Protein AF-A0A4Q2KYJ7-F1 (afdb_monomer)

Radius of gyration: 12.01 Å; Cα contacts (8 Å, |Δi|>4): 100; chains: 1; bounding box: 25×30×27 Å

Foldseek 3Di:
DDDQFKKAQALVLVCVVPNPVVCVVCVVVSVLRHGPIWHDDDDQWTWDDPDPPDIDIDGVSRMDTDD

Organism: NCBI:txid859

Structure (mmCIF, N/CA/C/O backbone):
data_AF-A0A4Q2KYJ7-F1
#
_entry.id   AF-A0A4Q2KYJ7-F1
#
loop_
_atom_site.group_PDB
_atom_site.id
_atom_site.type_symbol
_atom_site.label_atom_id
_atom_site.label_alt_id
_atom_site.label_comp_id
_atom_site.label_asym_id
_atom_site.label_entity_id
_atom_site.label_seq_id
_atom_site.pdbx_PDB_ins_code
_atom_site.Cartn_x
_atom_site.Cartn_y
_atom_site.Cartn_z
_atom_site.occupancy
_atom_site.B_iso_or_equiv
_atom_site.auth_seq_id
_atom_site.auth_comp_id
_atom_site.auth_asym_id
_atom_site.auth_atom_id
_atom_site.pdbx_PDB_model_num
ATOM 1 N N . MET A 1 1 ? 11.987 -19.478 -17.277 1.00 40.19 1 MET A N 1
ATOM 2 C CA . MET A 1 1 ? 11.764 -18.055 -16.933 1.00 40.19 1 MET A CA 1
ATOM 3 C C . MET A 1 1 ? 10.987 -17.998 -15.625 1.00 40.19 1 MET A C 1
ATOM 5 O O . MET A 1 1 ? 9.871 -18.501 -15.589 1.00 40.19 1 MET A O 1
ATOM 9 N N . ALA A 1 2 ? 11.573 -17.486 -14.539 1.00 51.53 2 ALA A N 1
ATOM 10 C CA . ALA A 1 2 ? 10.855 -17.345 -13.271 1.00 51.53 2 ALA A CA 1
ATOM 11 C C . ALA A 1 2 ? 9.727 -16.314 -13.443 1.00 51.53 2 ALA A C 1
ATOM 13 O O . ALA A 1 2 ? 9.981 -15.191 -13.881 1.00 51.53 2 ALA A O 1
ATOM 14 N N . LYS A 1 3 ? 8.479 -16.696 -13.141 1.00 57.22 3 LYS A N 1
ATOM 15 C CA . LYS A 1 3 ? 7.355 -15.754 -13.089 1.00 57.22 3 LYS A CA 1
ATOM 16 C C . LYS A 1 3 ? 7.657 -14.760 -11.966 1.00 57.22 3 LYS A C 1
ATOM 18 O O . LYS A 1 3 ? 7.534 -15.115 -10.800 1.00 57.22 3 LYS A O 1
ATOM 23 N N . LYS A 1 4 ? 8.099 -13.545 -12.307 1.00 63.81 4 LYS A N 1
AT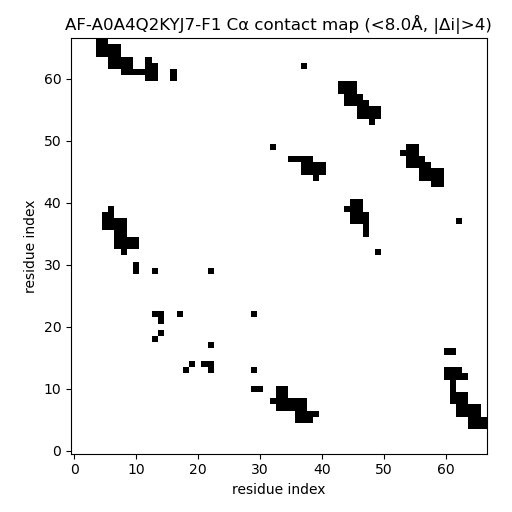OM 24 C CA . LYS A 1 4 ? 8.209 -12.450 -11.336 1.00 63.81 4 LYS A CA 1
ATOM 25 C C . LYS A 1 4 ? 6.803 -12.181 -10.811 1.00 63.81 4 LYS A C 1
ATOM 27 O O . LYS A 1 4 ? 5.943 -11.737 -11.567 1.00 63.81 4 LYS A O 1
ATOM 32 N N . GLU A 1 5 ? 6.558 -12.523 -9.554 1.00 71.81 5 GLU A N 1
ATOM 33 C CA . GLU A 1 5 ? 5.305 -12.201 -8.884 1.00 71.81 5 GLU A CA 1
ATOM 34 C C . GLU A 1 5 ? 5.181 -10.677 -8.828 1.00 71.81 5 GLU A C 1
ATOM 36 O O . GLU A 1 5 ? 6.000 -10.006 -8.200 1.00 71.81 5 GLU A O 1
ATOM 41 N N . ARG A 1 6 ? 4.201 -10.124 -9.546 1.00 81.81 6 ARG A N 1
ATOM 42 C CA . ARG A 1 6 ? 3.944 -8.684 -9.566 1.00 81.81 6 ARG A CA 1
ATOM 43 C C . ARG A 1 6 ? 3.040 -8.335 -8.396 1.00 81.81 6 ARG A C 1
ATOM 45 O O . ARG A 1 6 ? 2.028 -8.997 -8.169 1.00 81.81 6 ARG A O 1
ATOM 52 N N . TYR A 1 7 ? 3.399 -7.294 -7.665 1.00 88.44 7 TYR A N 1
ATOM 53 C CA . TYR A 1 7 ? 2.602 -6.760 -6.573 1.00 88.44 7 TYR A CA 1
ATOM 54 C C . TYR A 1 7 ? 2.295 -5.295 -6.871 1.00 88.44 7 TYR A C 1
ATOM 56 O O . TYR A 1 7 ? 3.067 -4.621 -7.549 1.00 88.44 7 TYR A O 1
ATOM 64 N N . VAL A 1 8 ? 1.159 -4.809 -6.391 1.00 91.31 8 VAL A N 1
ATOM 65 C CA . VAL A 1 8 ? 0.753 -3.408 -6.518 1.00 91.31 8 VAL A CA 1
ATOM 66 C C . VAL A 1 8 ? 0.385 -2.855 -5.159 1.00 91.31 8 VAL A C 1
ATOM 68 O O . VAL A 1 8 ? -0.205 -3.562 -4.341 1.00 91.31 8 VAL A O 1
ATOM 71 N N . PHE A 1 9 ? 0.717 -1.595 -4.915 1.00 92.44 9 PHE A N 1
ATOM 72 C CA . PHE A 1 9 ? 0.223 -0.892 -3.744 1.00 92.44 9 PHE A CA 1
ATOM 73 C C . PHE A 1 9 ? -1.296 -0.732 -3.860 1.00 92.44 9 PHE A C 1
ATOM 75 O O . PHE A 1 9 ? -1.803 -0.307 -4.898 1.00 92.44 9 PHE A O 1
ATOM 82 N N . SER A 1 10 ? -2.030 -1.093 -2.809 1.00 93.12 10 SER A N 1
ATOM 83 C CA . SER A 1 10 ? -3.490 -1.042 -2.797 1.00 93.12 10 SER A CA 1
ATOM 84 C C . SER A 1 10 ? -3.969 -0.146 -1.673 1.00 93.12 10 SER A C 1
ATOM 86 O O . SER A 1 10 ? -3.769 -0.418 -0.487 1.00 93.12 10 SER A O 1
ATOM 88 N N . LYS A 1 11 ? -4.691 0.907 -2.050 1.00 93.75 11 LYS A N 1
ATOM 89 C CA . LYS A 1 11 ? -5.390 1.783 -1.109 1.00 93.75 11 LYS A CA 1
ATOM 90 C C . LYS A 1 11 ? -6.308 0.999 -0.179 1.00 93.75 11 LYS A C 1
ATOM 92 O O . LYS A 1 11 ? -6.383 1.310 1.006 1.00 93.75 11 LYS A O 1
ATOM 97 N N . LYS A 1 12 ? -6.989 -0.028 -0.696 1.00 93.75 12 LYS A N 1
ATOM 98 C CA . LYS A 1 12 ? -7.870 -0.87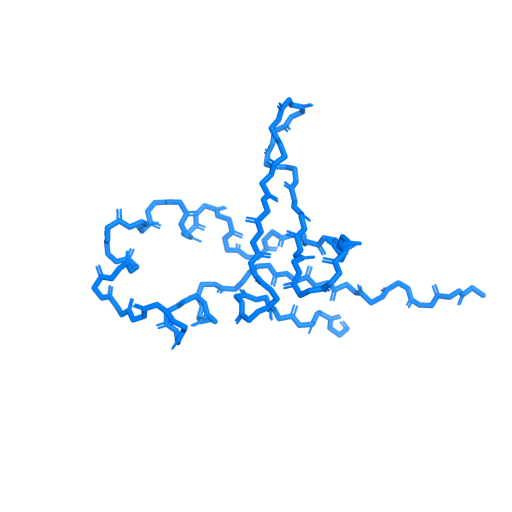5 0.113 1.00 93.75 12 LYS A CA 1
ATOM 99 C C . LYS A 1 12 ? -7.079 -1.547 1.234 1.00 93.75 12 LYS A C 1
ATOM 101 O O . LYS A 1 12 ? -7.436 -1.399 2.397 1.00 93.75 12 LYS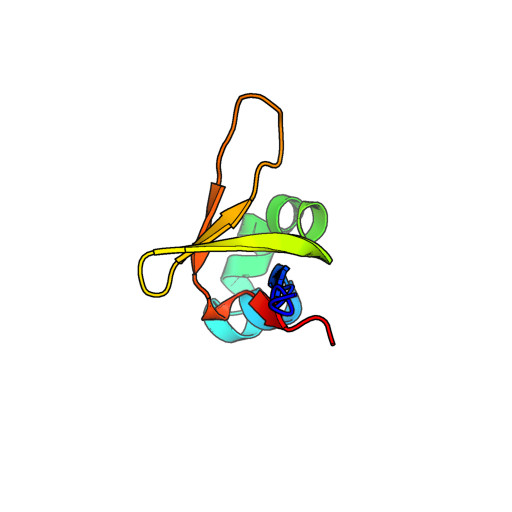 A O 1
ATOM 106 N N . LYS A 1 13 ? -5.959 -2.186 0.887 1.00 93.81 13 LYS A N 1
ATOM 107 C CA . LYS A 1 13 ? -5.061 -2.828 1.853 1.00 93.81 13 LYS A CA 1
ATOM 108 C C . LYS A 1 13 ? -4.470 -1.846 2.861 1.00 93.81 13 LYS A C 1
ATOM 110 O O . LYS A 1 13 ? -4.374 -2.161 4.045 1.00 93.81 13 LYS A O 1
ATOM 115 N N . TYR A 1 14 ? -4.124 -0.641 2.415 1.00 93.44 14 TYR A N 1
ATOM 116 C CA . TYR A 1 14 ? -3.681 0.422 3.310 1.00 93.44 14 TYR A CA 1
ATOM 117 C C . TYR A 1 14 ? -4.759 0.778 4.345 1.00 93.44 14 TYR A C 1
ATOM 119 O O . TYR A 1 14 ? -4.468 0.804 5.538 1.00 93.44 14 TYR A O 1
ATOM 127 N N . ILE A 1 15 ? -6.005 1.007 3.914 1.00 93.81 15 ILE A N 1
ATOM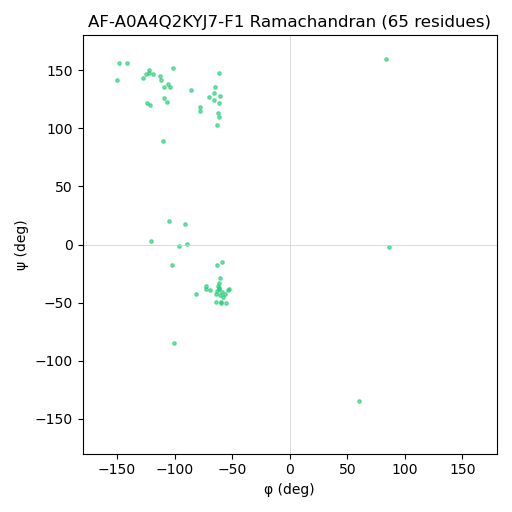 128 C CA . ILE A 1 15 ? -7.128 1.339 4.807 1.00 93.81 15 ILE A CA 1
ATOM 129 C C . ILE A 1 15 ? -7.425 0.178 5.766 1.00 93.81 15 ILE A C 1
ATOM 131 O O . ILE A 1 15 ? -7.652 0.423 6.945 1.00 93.81 15 ILE A O 1
ATOM 135 N N . GLU A 1 16 ? -7.367 -1.074 5.303 1.00 94.38 16 GLU A N 1
ATOM 136 C CA . GLU A 1 16 ? -7.527 -2.258 6.165 1.00 94.38 16 GLU A CA 1
ATOM 137 C C . GLU A 1 16 ? -6.432 -2.340 7.245 1.00 94.38 16 GLU A C 1
ATOM 139 O O . GLU A 1 16 ? -6.712 -2.714 8.380 1.00 94.38 16 GLU A O 1
ATOM 144 N N . SER A 1 17 ? -5.193 -1.961 6.914 1.00 92.81 17 SER A N 1
ATOM 145 C CA . SER A 1 17 ? -4.049 -2.024 7.834 1.00 92.81 17 SER A CA 1
ATOM 146 C C . SER A 1 17 ? -3.971 -0.838 8.803 1.00 92.81 17 SER A C 1
ATOM 148 O O . SER A 1 17 ? -3.663 -1.020 9.980 1.00 92.81 17 SER A O 1
ATOM 150 N N . LYS A 1 18 ? -4.205 0.387 8.317 1.00 90.94 18 LYS A N 1
ATOM 151 C CA . LYS A 1 18 ? -4.021 1.636 9.078 1.00 90.94 18 LYS A CA 1
ATOM 152 C C . LYS A 1 18 ? -5.319 2.251 9.592 1.00 90.94 18 LYS A C 1
ATOM 154 O O . LYS A 1 18 ? -5.284 3.066 10.511 1.00 90.94 18 LYS A O 1
ATOM 159 N N . GLY A 1 19 ? -6.455 1.855 9.033 1.00 94.06 19 GLY A N 1
ATOM 160 C CA . GLY A 1 19 ? -7.757 2.438 9.317 1.00 94.06 19 GLY A CA 1
ATOM 161 C C . GLY A 1 19 ? -8.046 3.698 8.499 1.00 94.06 19 GLY A C 1
ATOM 162 O O . GLY A 1 19 ? -7.154 4.395 8.008 1.00 94.06 19 GLY A O 1
ATOM 163 N N . GLU A 1 20 ? -9.334 4.020 8.389 1.00 94.31 20 GLU A N 1
ATOM 164 C CA . GLU A 1 20 ? -9.828 5.147 7.591 1.00 94.31 20 GLU A CA 1
ATOM 165 C C . GLU A 1 20 ? -9.301 6.506 8.084 1.00 94.31 20 GLU A C 1
ATOM 167 O O . GLU A 1 20 ? -8.965 7.366 7.274 1.00 94.31 20 GLU A O 1
ATOM 172 N N . LYS A 1 21 ? -9.134 6.684 9.404 1.00 93.75 21 LYS A N 1
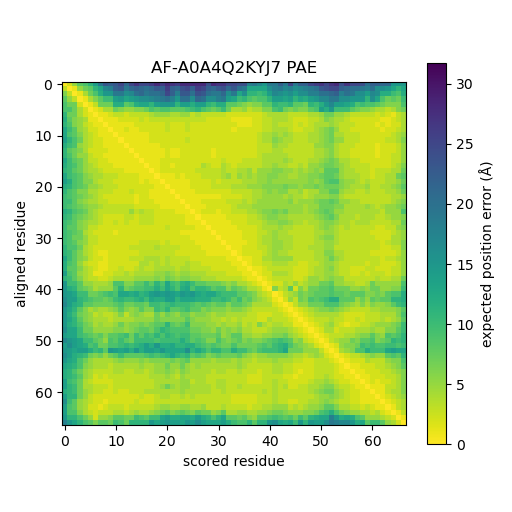ATOM 173 C CA . LYS A 1 21 ? -8.604 7.930 9.992 1.00 93.75 21 LYS A CA 1
ATOM 174 C C . LYS A 1 21 ? -7.192 8.266 9.506 1.00 93.75 21 LYS A C 1
ATOM 176 O O . LYS A 1 21 ? -6.922 9.423 9.198 1.00 93.75 21 LYS A O 1
ATOM 181 N N . GLU A 1 22 ? -6.302 7.277 9.442 1.00 93.69 22 GLU A N 1
ATOM 182 C CA . GLU A 1 22 ? -4.932 7.486 8.956 1.00 93.69 22 GLU A CA 1
ATOM 183 C C . GLU A 1 22 ? -4.912 7.680 7.441 1.00 93.69 22 GLU A C 1
ATOM 185 O O . GLU A 1 22 ? -4.224 8.567 6.940 1.00 93.69 22 GLU A O 1
ATOM 190 N N . TYR A 1 23 ? -5.751 6.938 6.711 1.00 92.50 23 TYR A N 1
ATOM 191 C CA . TYR A 1 23 ? -5.943 7.179 5.285 1.00 92.50 23 TYR A CA 1
ATOM 192 C C . TYR A 1 23 ? -6.386 8.617 4.994 1.00 92.50 23 TYR A C 1
ATOM 194 O O . TYR A 1 23 ? -5.836 9.222 4.085 1.00 92.50 23 TYR A O 1
ATOM 202 N N . LEU A 1 24 ? -7.304 9.207 5.764 1.00 94.31 24 LEU A N 1
ATOM 203 C CA . LEU A 1 24 ? -7.731 10.593 5.541 1.00 94.31 24 LEU A CA 1
ATOM 204 C C . LEU A 1 24 ? -6.582 11.605 5.695 1.00 94.31 24 LEU A C 1
ATOM 206 O O . LEU A 1 24 ? -6.554 12.592 4.962 1.00 94.31 24 LEU A O 1
ATOM 210 N N . LYS A 1 25 ? -5.613 11.347 6.585 1.00 94.50 25 LYS A N 1
ATOM 211 C CA . LYS A 1 25 ? -4.410 12.188 6.742 1.00 94.50 25 LYS A CA 1
ATOM 212 C C . LYS A 1 25 ? -3.423 12.022 5.590 1.00 94.50 25 LYS A C 1
ATOM 214 O O . LYS A 1 25 ? -2.777 12.985 5.194 1.00 94.50 25 LYS A O 1
ATOM 219 N N . SER A 1 26 ? -3.305 10.810 5.055 1.00 91.81 26 SER A N 1
ATOM 220 C CA . SER A 1 26 ? -2.384 10.473 3.963 1.00 91.81 26 SER A CA 1
ATOM 221 C C . SER A 1 26 ? -3.094 10.294 2.619 1.00 91.81 26 SER A C 1
ATOM 223 O O . SER A 1 26 ? -2.544 9.665 1.720 1.00 91.81 26 SER A O 1
ATOM 225 N N . LYS A 1 27 ? -4.307 10.841 2.465 1.00 92.56 27 LYS A N 1
A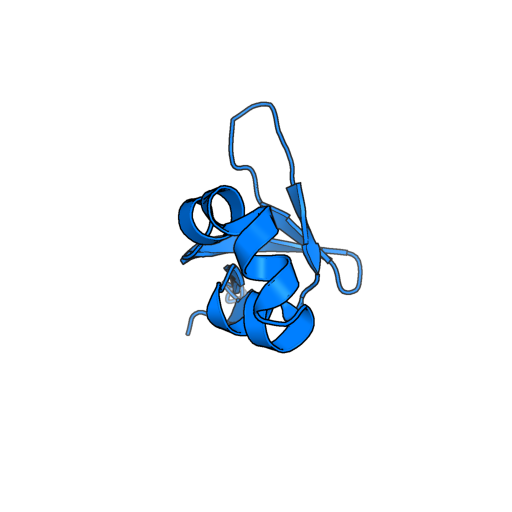TOM 226 C CA . LYS A 1 27 ? -5.210 10.548 1.343 1.00 92.56 27 LYS A CA 1
ATOM 227 C C . LYS A 1 27 ? -4.550 10.803 -0.001 1.00 92.56 27 LYS A C 1
ATOM 229 O O . LYS A 1 27 ? -4.564 9.932 -0.859 1.00 92.56 27 LYS A O 1
ATOM 234 N N . GLU A 1 28 ? -3.961 11.984 -0.162 1.00 93.69 28 GLU A N 1
ATOM 235 C CA . GLU A 1 28 ? -3.308 12.390 -1.407 1.00 93.69 28 GLU A CA 1
ATOM 236 C C . GLU A 1 28 ? -2.194 11.414 -1.800 1.00 93.69 28 GLU A C 1
ATOM 238 O O . GLU A 1 28 ? -2.147 10.946 -2.933 1.00 93.69 28 GLU A O 1
ATOM 243 N N . TRP A 1 29 ? -1.358 11.031 -0.835 1.00 91.31 29 TRP A N 1
ATOM 244 C CA . TRP A 1 29 ? -0.288 10.058 -1.029 1.00 91.31 29 TRP A CA 1
ATOM 245 C C . TRP A 1 29 ? -0.848 8.667 -1.374 1.00 91.31 29 TRP A C 1
ATOM 247 O O . TRP A 1 29 ? -0.441 8.066 -2.365 1.00 91.31 29 TRP A O 1
ATOM 257 N N . VAL A 1 30 ? -1.823 8.164 -0.608 1.00 92.12 30 VAL A N 1
ATOM 258 C CA . VAL A 1 30 ? -2.398 6.823 -0.810 1.00 92.12 30 VAL A CA 1
ATOM 259 C C . VAL A 1 30 ? -3.106 6.719 -2.161 1.00 92.12 30 VAL A C 1
ATOM 261 O O . VAL A 1 30 ? -2.941 5.714 -2.847 1.00 92.12 30 VAL A O 1
ATOM 264 N N . ASP A 1 31 ? -3.880 7.730 -2.561 1.00 93.06 31 ASP A N 1
ATOM 265 C CA . ASP A 1 31 ? -4.537 7.749 -3.871 1.00 93.06 31 ASP A CA 1
ATOM 266 C C . ASP A 1 31 ? -3.525 7.918 -5.014 1.00 93.06 31 ASP A C 1
ATOM 268 O O . ASP A 1 31 ? -3.658 7.224 -6.020 1.00 93.06 31 ASP A O 1
ATOM 272 N N . LYS A 1 32 ? -2.482 8.751 -4.853 1.00 90.56 32 LYS A N 1
ATOM 273 C CA . LYS A 1 32 ? -1.423 8.929 -5.866 1.00 90.56 32 LYS A CA 1
ATOM 274 C C . LYS A 1 32 ? -0.708 7.616 -6.189 1.00 90.56 32 LYS A C 1
ATOM 276 O O . LYS A 1 32 ? -0.415 7.356 -7.352 1.00 90.56 32 LYS A O 1
ATOM 281 N N . TYR A 1 33 ? -0.425 6.796 -5.176 1.00 90.12 33 TYR A N 1
ATOM 282 C CA . TYR A 1 33 ? 0.318 5.542 -5.353 1.00 90.12 33 TYR A CA 1
ATOM 283 C C . TYR A 1 33 ? -0.573 4.304 -5.489 1.00 90.12 33 TYR A C 1
ATOM 285 O O . TYR A 1 33 ? -0.065 3.200 -5.685 1.00 90.12 33 TYR A O 1
ATOM 293 N N . ASN A 1 34 ? -1.897 4.449 -5.418 1.00 92.62 34 ASN A N 1
ATOM 294 C CA . ASN A 1 34 ? -2.821 3.334 -5.590 1.00 92.62 34 ASN A CA 1
ATOM 295 C C . ASN A 1 34 ? -2.680 2.708 -6.988 1.00 92.62 34 ASN A C 1
ATOM 297 O O . ASN A 1 34 ? -2.873 3.369 -8.004 1.00 92.62 34 ASN A O 1
ATOM 301 N N . GLY A 1 35 ? -2.374 1.412 -7.037 1.00 89.56 35 GLY A N 1
ATOM 302 C CA . GLY A 1 35 ? -2.140 0.669 -8.274 1.00 89.56 35 GLY A CA 1
ATOM 303 C C . GLY A 1 35 ? -0.705 0.736 -8.803 1.00 89.56 35 GLY A C 1
ATOM 304 O O . GLY A 1 35 ? -0.414 0.063 -9.794 1.00 89.56 35 GLY A O 1
ATOM 305 N N . VAL A 1 36 ? 0.196 1.480 -8.148 1.00 90.06 36 VAL A N 1
ATOM 306 C CA . VAL A 1 36 ? 1.623 1.508 -8.505 1.00 90.06 36 VAL A CA 1
ATOM 307 C C . VAL A 1 36 ? 2.244 0.139 -8.268 1.00 90.06 36 VAL A C 1
ATOM 309 O O . VAL A 1 36 ? 2.001 -0.505 -7.245 1.00 90.06 36 VAL A O 1
ATOM 312 N N . GLU A 1 37 ? 3.042 -0.320 -9.231 1.00 90.00 37 GLU A N 1
ATOM 313 C CA . GLU A 1 37 ? 3.755 -1.588 -9.124 1.00 90.00 37 GLU A CA 1
ATOM 314 C C . GLU A 1 37 ? 4.863 -1.484 -8.082 1.00 90.00 37 GLU A C 1
ATOM 316 O O . GLU A 1 37 ? 5.716 -0.598 -8.115 1.00 90.00 37 GLU A O 1
ATOM 321 N N . VAL A 1 38 ? 4.842 -2.424 -7.147 1.00 89.00 38 VAL A N 1
ATOM 322 C CA . VAL A 1 38 ? 5.835 -2.536 -6.093 1.00 89.00 38 VAL A CA 1
ATOM 323 C C . VAL A 1 38 ? 6.658 -3.797 -6.322 1.00 89.00 38 VAL A C 1
ATOM 325 O O . VAL A 1 38 ? 6.152 -4.849 -6.721 1.00 89.00 38 VAL A O 1
ATOM 328 N N . THR A 1 39 ? 7.952 -3.703 -6.051 1.00 86.88 39 THR A N 1
ATOM 329 C CA . THR A 1 39 ? 8.872 -4.835 -6.146 1.00 86.88 39 THR A CA 1
ATOM 330 C C . THR A 1 39 ? 9.189 -5.331 -4.747 1.00 86.88 39 THR A C 1
ATOM 332 O O . THR A 1 39 ? 9.433 -4.538 -3.834 1.00 86.88 39 THR A O 1
ATOM 335 N N . HIS A 1 40 ? 9.170 -6.652 -4.556 1.00 83.44 40 HIS A N 1
ATOM 336 C CA . HIS A 1 40 ? 9.602 -7.236 -3.289 1.00 83.44 40 HIS A CA 1
ATOM 337 C C . HIS A 1 40 ? 11.063 -6.863 -3.051 1.00 83.44 40 HIS A C 1
ATOM 339 O O . HIS A 1 40 ? 11.897 -7.026 -3.942 1.00 83.44 40 HIS A O 1
ATOM 345 N N . PHE A 1 41 ? 11.351 -6.299 -1.879 1.00 79.81 41 PHE A N 1
ATOM 346 C CA . PHE A 1 41 ? 12.700 -5.879 -1.542 1.00 79.81 41 PHE A CA 1
ATOM 347 C C . PHE A 1 41 ? 13.376 -6.910 -0.643 1.00 79.81 41 PHE A C 1
ATOM 349 O O . PHE A 1 41 ? 14.085 -7.784 -1.131 1.00 79.81 41 PHE A O 1
ATOM 356 N N . ILE A 1 42 ? 13.147 -6.824 0.667 1.00 77.88 42 ILE A N 1
ATOM 357 C CA . ILE A 1 42 ? 13.705 -7.744 1.654 1.00 77.88 42 ILE A CA 1
ATOM 358 C C . ILE A 1 42 ? 12.738 -7.867 2.835 1.00 77.88 42 ILE A C 1
ATOM 360 O O . ILE A 1 42 ? 12.086 -6.895 3.224 1.00 77.88 42 ILE A O 1
ATOM 364 N N . GLY A 1 43 ? 12.604 -9.075 3.384 1.00 80.56 43 GLY A N 1
ATOM 365 C CA . GLY A 1 43 ? 11.644 -9.358 4.455 1.00 80.56 43 GLY A CA 1
ATOM 366 C C . GLY A 1 43 ? 10.191 -9.081 4.043 1.00 80.56 43 GLY A C 1
ATOM 367 O O . GLY A 1 43 ? 9.771 -9.446 2.943 1.00 80.56 43 GLY A O 1
ATOM 368 N N . ASN A 1 44 ? 9.435 -8.416 4.924 1.00 82.75 44 ASN A N 1
ATOM 369 C CA . ASN A 1 44 ? 8.034 -8.023 4.708 1.00 82.75 44 ASN A CA 1
ATOM 370 C C . ASN A 1 44 ? 7.873 -6.625 4.078 1.00 82.75 44 ASN A C 1
ATOM 372 O O . ASN A 1 44 ? 6.779 -6.063 4.121 1.00 82.75 44 ASN A O 1
ATOM 376 N N . SER A 1 45 ? 8.928 -6.070 3.478 1.00 84.94 45 SER A N 1
ATOM 377 C CA . SER A 1 45 ? 8.892 -4.745 2.856 1.00 84.94 45 SER A CA 1
ATOM 378 C C . SER A 1 45 ? 8.957 -4.830 1.334 1.00 84.94 45 SER A C 1
ATOM 380 O O . SER A 1 45 ? 9.760 -5.555 0.740 1.00 84.94 45 SER A O 1
ATOM 382 N N . PHE A 1 46 ? 8.104 -4.041 0.702 1.00 87.31 46 PHE A N 1
ATOM 383 C CA . PHE A 1 46 ? 8.099 -3.751 -0.718 1.00 87.31 46 PHE A CA 1
ATOM 384 C C . PHE A 1 46 ? 8.718 -2.387 -0.956 1.00 87.31 46 PHE A C 1
ATOM 386 O O . PHE A 1 46 ? 8.646 -1.512 -0.096 1.00 87.31 46 PHE A O 1
ATOM 393 N N . LYS A 1 47 ? 9.315 -2.202 -2.128 1.00 89.06 47 LYS A N 1
ATOM 394 C CA . LYS A 1 47 ? 9.768 -0.891 -2.575 1.00 89.06 47 LYS A CA 1
ATOM 395 C C . LYS A 1 47 ? 9.128 -0.512 -3.897 1.00 89.06 47 LYS A C 1
ATOM 397 O O . LYS A 1 47 ? 8.880 -1.381 -4.734 1.00 89.06 47 LYS A O 1
ATOM 402 N N . PHE A 1 48 ? 8.902 0.774 -4.090 1.00 87.56 48 PHE A N 1
ATOM 403 C CA . PHE A 1 48 ? 8.596 1.346 -5.393 1.00 87.56 48 PHE A CA 1
ATOM 404 C C . PHE A 1 48 ? 9.292 2.689 -5.543 1.00 87.56 48 PHE A C 1
ATOM 406 O O . PHE A 1 48 ? 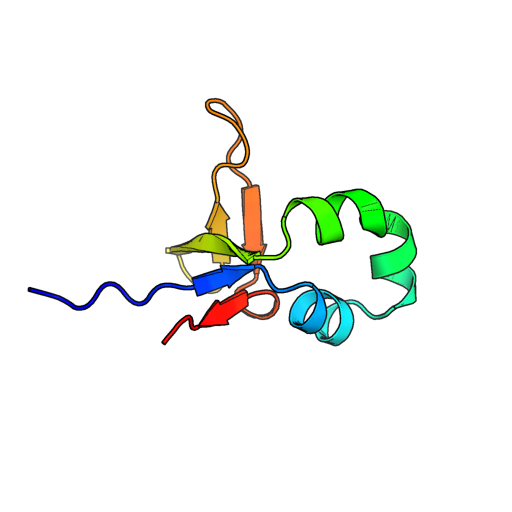9.643 3.340 -4.557 1.00 87.56 48 PHE A O 1
ATOM 413 N N . GLU A 1 49 ? 9.513 3.067 -6.791 1.00 85.12 49 GLU A N 1
ATOM 414 C CA . GLU A 1 49 ? 10.246 4.265 -7.177 1.00 85.12 49 GLU A CA 1
ATOM 415 C C . GLU A 1 49 ? 9.222 5.234 -7.772 1.00 85.12 49 GLU A C 1
ATOM 417 O O . GLU A 1 49 ? 8.905 5.131 -8.956 1.00 85.12 49 GLU A O 1
ATOM 4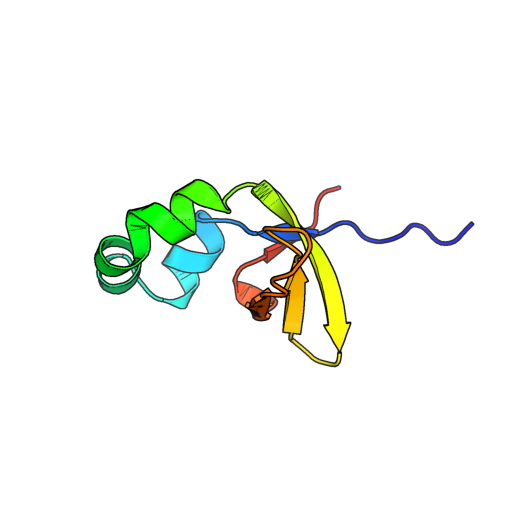22 N N . PRO A 1 50 ? 8.589 6.088 -6.944 1.00 77.81 50 PRO A N 1
ATOM 423 C CA . PRO A 1 50 ? 7.642 7.100 -7.418 1.00 77.81 50 PRO A CA 1
ATOM 424 C C . PRO A 1 50 ? 8.268 8.112 -8.387 1.00 77.81 50 PRO A C 1
ATOM 426 O O . PRO A 1 50 ? 7.558 8.651 -9.231 1.00 77.81 50 PRO A O 1
ATOM 429 N N . ASP A 1 51 ? 9.572 8.362 -8.252 1.00 78.75 51 ASP A N 1
ATOM 430 C CA . ASP A 1 51 ? 10.351 9.359 -8.980 1.00 78.75 51 ASP A CA 1
ATOM 431 C C . ASP A 1 51 ? 11.791 8.829 -9.136 1.00 78.75 51 ASP A C 1
ATOM 433 O O . ASP A 1 51 ? 12.245 8.047 -8.300 1.00 78.75 51 ASP A O 1
ATOM 437 N N . GLU A 1 52 ? 12.551 9.285 -10.141 1.00 73.62 52 GLU A N 1
ATOM 438 C CA . GLU A 1 52 ? 13.911 8.775 -10.448 1.00 73.62 52 GLU A CA 1
ATOM 439 C C . GLU A 1 52 ? 14.935 8.904 -9.300 1.00 73.62 52 GLU A C 1
ATOM 441 O O . GLU A 1 52 ? 15.981 8.261 -9.324 1.00 73.62 52 GLU A O 1
ATOM 446 N N . HIS A 1 53 ? 14.640 9.708 -8.276 1.00 76.25 53 HIS A N 1
ATOM 447 C CA . HIS A 1 53 ? 15.526 9.941 -7.130 1.00 76.25 53 HIS A CA 1
ATOM 448 C C . HIS A 1 53 ? 14.912 9.554 -5.782 1.00 76.25 53 HIS A C 1
ATOM 450 O O . HIS A 1 53 ? 15.524 9.785 -4.740 1.00 76.25 53 HIS A O 1
ATOM 456 N N . SER A 1 54 ? 13.699 9.000 -5.772 1.00 81.19 54 SER A N 1
ATOM 457 C CA . SER A 1 54 ? 13.004 8.647 -4.537 1.00 81.19 54 SER A CA 1
ATOM 458 C C . SER A 1 54 ? 12.635 7.179 -4.553 1.00 81.19 54 SER A C 1
ATOM 460 O O . SER A 1 54 ? 11.900 6.722 -5.418 1.00 81.19 54 SER A O 1
ATOM 462 N N . ILE A 1 55 ? 13.115 6.448 -3.551 1.00 84.81 55 ILE A N 1
ATOM 463 C CA . ILE A 1 55 ? 12.704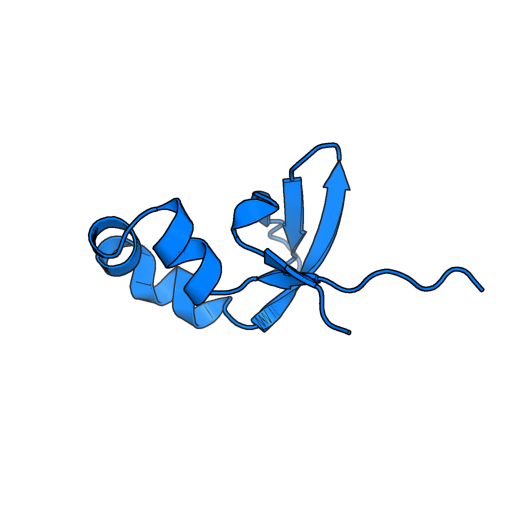 5.072 -3.287 1.00 84.81 55 ILE A CA 1
ATOM 464 C C . ILE A 1 55 ? 11.820 5.103 -2.049 1.00 84.81 55 ILE A C 1
ATOM 466 O O . ILE A 1 55 ? 12.246 5.551 -0.984 1.00 84.81 55 ILE A O 1
ATOM 470 N N . MET A 1 56 ? 10.595 4.608 -2.179 1.00 86.00 56 MET A N 1
ATOM 471 C CA . MET A 1 56 ? 9.691 4.429 -1.053 1.00 86.00 56 MET A CA 1
ATOM 472 C C . MET A 1 56 ? 9.580 2.964 -0.678 1.00 86.00 56 MET A C 1
ATOM 474 O O . MET A 1 56 ? 9.459 2.095 -1.539 1.00 86.00 56 MET A O 1
ATOM 478 N N . PHE A 1 57 ? 9.582 2.707 0.627 1.00 89.56 57 PHE A N 1
ATOM 479 C CA . PHE A 1 57 ? 9.389 1.381 1.190 1.00 89.56 57 PHE A CA 1
ATOM 480 C C . PHE A 1 57 ? 8.030 1.319 1.873 1.00 89.56 57 PHE A C 1
ATOM 482 O O . PHE A 1 57 ? 7.720 2.137 2.737 1.00 89.56 57 PHE A O 1
ATOM 489 N N . VAL A 1 58 ? 7.227 0.334 1.491 1.00 89.50 58 VAL A N 1
ATOM 490 C CA . VAL A 1 58 ? 5.909 0.077 2.067 1.00 89.50 58 VAL A CA 1
ATOM 491 C C . VAL A 1 58 ? 5.819 -1.361 2.564 1.00 89.50 58 VAL A C 1
ATOM 493 O O . VAL A 1 58 ? 6.418 -2.258 1.970 1.00 89.50 58 VAL A O 1
ATOM 496 N N . PRO A 1 59 ? 5.079 -1.629 3.645 1.00 90.19 59 PRO A N 1
ATOM 497 C CA . PRO A 1 59 ? 4.829 -2.986 4.101 1.00 90.19 59 PRO A CA 1
ATOM 498 C C . PRO A 1 59 ? 4.087 -3.812 3.047 1.00 90.19 59 PRO A C 1
ATOM 500 O O . PRO A 1 59 ? 3.218 -3.316 2.325 1.00 90.19 59 PRO A O 1
ATOM 503 N N . ARG A 1 60 ? 4.373 -5.116 3.027 1.00 87.25 60 ARG A N 1
ATOM 504 C CA . ARG A 1 60 ? 3.657 -6.121 2.229 1.00 87.25 60 ARG A CA 1
ATOM 505 C C . ARG A 1 60 ? 2.158 -6.089 2.442 1.00 87.25 60 ARG A C 1
ATOM 507 O O . ARG A 1 60 ? 1.416 -6.266 1.484 1.00 87.25 60 ARG A O 1
ATOM 514 N N . ASP A 1 61 ? 1.728 -5.857 3.674 1.00 90.31 61 ASP A N 1
ATOM 515 C CA . ASP A 1 61 ? 0.317 -5.852 4.041 1.00 90.31 61 ASP A CA 1
ATOM 516 C C . ASP A 1 61 ? -0.481 -4.748 3.343 1.00 90.31 61 ASP A C 1
ATOM 518 O O . ASP A 1 61 ? -1.699 -4.854 3.271 1.00 90.31 61 ASP A O 1
ATOM 522 N N . TRP A 1 62 ? 0.185 -3.723 2.787 1.00 91.81 62 TRP A N 1
ATOM 523 C CA . TRP A 1 62 ? -0.449 -2.659 1.997 1.00 91.81 62 TRP A CA 1
ATOM 524 C C . TRP A 1 62 ? -0.534 -2.988 0.500 1.00 91.81 62 TRP A C 1
ATOM 526 O O . TRP A 1 62 ? -1.013 -2.173 -0.287 1.00 91.81 62 TRP A O 1
ATOM 536 N N . CYS A 1 63 ? -0.053 -4.160 0.085 1.00 90.31 63 CYS A N 1
ATOM 537 C CA . CYS A 1 63 ? 0.113 -4.515 -1.318 1.00 90.31 63 CYS A CA 1
ATOM 538 C C . CYS A 1 63 ? -0.736 -5.737 -1.696 1.00 90.31 63 CYS A C 1
ATOM 540 O O . CYS A 1 63 ? -0.928 -6.664 -0.908 1.00 90.31 63 CYS A O 1
ATOM 542 N N . GLU A 1 64 ? -1.218 -5.771 -2.935 1.00 90.69 64 GLU A N 1
ATOM 543 C CA . GLU A 1 64 ? -1.953 -6.900 -3.507 1.00 90.69 64 GLU A CA 1
ATOM 544 C C . GLU A 1 64 ? -1.145 -7.571 -4.613 1.00 90.69 64 GLU A C 1
ATOM 546 O O . GLU A 1 64 ? -0.418 -6.923 -5.365 1.00 90.69 64 GLU A O 1
ATOM 551 N N . LYS A 1 65 ? -1.266 -8.896 -4.722 1.00 85.88 65 LYS A N 1
ATOM 552 C CA . LYS A 1 65 ? -0.613 -9.659 -5.785 1.00 85.88 65 LYS A CA 1
ATOM 553 C C . LYS A 1 65 ? -1.409 -9.501 -7.081 1.00 85.88 65 LYS A C 1
ATOM 555 O O . LYS A 1 65 ? -2.562 -9.922 -7.155 1.00 85.88 65 LYS A O 1
ATOM 560 N N . LYS A 1 66 ? -0.779 -8.930 -8.104 1.00 72.88 66 LYS A N 1
ATOM 561 C CA . LYS A 1 66 ? -1.328 -8.811 -9.457 1.00 72.88 66 LYS A CA 1
ATOM 562 C C . LYS A 1 66 ? -1.167 -10.177 -10.138 1.00 72.88 66 LYS A C 1
ATOM 564 O O . LYS A 1 66 ? -0.046 -10.675 -10.259 1.00 72.88 66 LYS A O 1
ATOM 569 N N . LYS A 1 67 ? -2.294 -10.825 -10.452 1.00 59.47 67 LYS A N 1
ATOM 570 C CA . LYS A 1 67 ? -2.341 -12.135 -11.125 1.00 59.47 67 LYS A CA 1
ATOM 571 C C . LYS A 1 67 ? -1.964 -12.028 -12.597 1.00 59.47 67 LYS A C 1
ATOM 573 O O . LYS A 1 67 ? -2.305 -10.992 -13.207 1.00 59.47 67 LYS A O 1
#

Solvent-accessible surface area (backbone atoms only — not comparable to full-atom values): 3888 Å² total; per-residue (Å²): 133,84,82,75,82,43,29,21,32,30,49,66,36,38,32,75,72,63,33,66,74,51,39,66,76,42,38,71,61,43,61,72,44,43,68,39,68,30,44,83,67,61,91,67,33,24,33,34,65,90,44,103,88,41,80,44,77,43,55,46,74,28,42,42,77,57,128

Nearest PDB structures (foldseek):
  7ouf-assembly1_D  TM=5.902E-01  e=1.120E+00  Simian T-lymphotropic virus 1
  2jxb-assembly1_A  TM=6.169E-01  e=1.656E+00  unclassified
  7pel-assembly1_D  TM=5.840E-01  e=1.767E+00  Simian T-lymphotropic virus 1
  1fx7-assembly1_B  TM=4.914E-01  e=7.572E-01  Mycobacterium tuberculosis
  7ouf-assembly1_E  TM=6.555E-01  e=2.789E+00  Simian T-lymphotropic virus 1

Secondary structure (DSSP, 8-state):
-----EEEE-HHHHHHHH-HHHHHHTHHHHHHHTT-EEEEEETTEEEEEEETTEEEEEEGGGEEEE-

Sequence (67 aa):
MAKKERYVFSKKKYIESKGEKEYLKSKEWVDKYNGVEVTHFIGNSFKFEPDEHSIMFVPRDWCEKKK

pLDDT: mean 85.72, std 10.78, range [40.19, 94.5]

Mean predicted aligned error: 5.44 Å